Protein AF-A0A536EP76-F1 (afdb_monomer_lite)

Secondary structure (DSSP, 8-state):
---HHHHHHH----------HHHHHHH-HHHHHHHHHHHHHHHHHHHHHHH-SS-GGG--GGGTTSPP-

Foldseek 3Di:
DDCVVVVVVVPDPPPPDPDPLVVVCVVDVVSVVVVVVVVVVVVCVVCVCVVPVDDPVPDPPVCPPPDDD

pLDDT: mean 80.99, std 10.44, range [63.06, 98.0]

Radius of gyration: 26.45 Å; chains: 1; bounding box: 45×19×83 Å

Sequence (69 aa):
MSNAPAIVAAEGPIRRRPVALLELARKNRGVLVGLALVAVLFLVALLAPVISPHDPIATEPDNAYLPPL

Structure (mmCIF, N/CA/C/O backbone):
data_AF-A0A536EP76-F1
#
_entry.id   AF-A0A536EP76-F1
#
loop_
_atom_site.group_PDB
_atom_site.id
_atom_site.type_symbol
_atom_site.label_atom_id
_atom_site.label_alt_id
_atom_site.label_comp_id
_atom_site.label_asym_id
_atom_site.label_entity_id
_atom_site.label_seq_id
_atom_site.pdbx_PDB_ins_code
_atom_site.Cartn_x
_atom_site.Cartn_y
_atom_site.Cartn_z
_atom_site.occupancy
_atom_site.B_iso_or_equiv
_atom_site.auth_seq_id
_atom_site.auth_comp_id
_atom_site.auth_asym_id
_atom_site.auth_atom_id
_atom_site.pdbx_PDB_model_num
ATOM 1 N N . MET A 1 1 ? 2.715 1.290 52.792 1.00 63.06 1 MET A N 1
ATOM 2 C CA . MET A 1 1 ? 1.402 0.628 52.610 1.00 63.06 1 MET A CA 1
ATOM 3 C C . MET A 1 1 ? 1.401 0.039 51.205 1.00 63.06 1 MET A C 1
ATOM 5 O O . MET A 1 1 ? 1.709 0.771 50.276 1.00 63.06 1 MET A O 1
ATOM 9 N N . SER A 1 2 ? 1.241 -1.282 51.063 1.00 72.25 2 SER A N 1
ATOM 10 C CA . SER A 1 2 ? 1.412 -1.991 49.781 1.00 72.25 2 SER A CA 1
ATOM 11 C C . SER A 1 2 ? 0.133 -1.907 48.944 1.00 72.25 2 SER A C 1
ATOM 13 O O . SER A 1 2 ? -0.920 -2.331 49.408 1.00 72.25 2 SER A O 1
ATOM 15 N N . ASN A 1 3 ? 0.228 -1.383 47.717 1.00 80.12 3 ASN A N 1
ATOM 16 C CA . ASN A 1 3 ? -0.894 -1.281 46.772 1.00 80.12 3 ASN A CA 1
ATOM 17 C C . ASN A 1 3 ? -1.141 -2.583 45.988 1.00 80.12 3 ASN A C 1
ATOM 19 O O . ASN A 1 3 ? -2.050 -2.631 45.167 1.00 80.12 3 ASN A O 1
ATOM 23 N N . ALA A 1 4 ? -0.372 -3.646 46.258 1.00 74.06 4 ALA A N 1
ATOM 24 C CA . ALA A 1 4 ? -0.494 -4.959 45.623 1.00 74.06 4 ALA A CA 1
ATOM 25 C C . ALA A 1 4 ? -1.936 -5.509 45.504 1.00 74.06 4 ALA A C 1
ATOM 27 O O . ALA A 1 4 ? -2.284 -5.964 44.414 1.00 74.06 4 ALA A O 1
ATOM 28 N N . PRO A 1 5 ? -2.815 -5.433 46.529 1.00 76.62 5 PRO A N 1
ATOM 29 C CA . PRO A 1 5 ? -4.177 -5.957 46.394 1.00 76.62 5 PRO A CA 1
ATOM 30 C C . PRO A 1 5 ? -5.028 -5.178 45.380 1.00 76.62 5 PRO A C 1
ATOM 32 O O . PRO A 1 5 ? -5.910 -5.758 44.754 1.00 76.62 5 PRO A O 1
ATOM 35 N N . ALA A 1 6 ? -4.750 -3.886 45.171 1.00 70.94 6 ALA A N 1
ATOM 36 C CA . ALA A 1 6 ? -5.478 -3.066 44.204 1.00 70.94 6 ALA A CA 1
ATOM 37 C C . ALA A 1 6 ? -5.100 -3.402 42.751 1.00 70.94 6 ALA A C 1
ATOM 39 O O . ALA A 1 6 ? -5.937 -3.283 41.861 1.00 70.94 6 ALA A O 1
ATOM 40 N N . ILE A 1 7 ? -3.863 -3.852 42.512 1.00 71.00 7 ILE A N 1
ATOM 41 C CA . ILE A 1 7 ? -3.379 -4.217 41.171 1.00 71.00 7 ILE A CA 1
ATOM 42 C C . ILE A 1 7 ? -3.963 -5.570 40.746 1.00 71.00 7 ILE A C 1
ATOM 44 O O . ILE A 1 7 ? -4.459 -5.695 39.632 1.00 71.00 7 ILE A O 1
ATOM 48 N N . VAL A 1 8 ? -4.005 -6.542 41.664 1.00 70.75 8 VAL A N 1
ATOM 49 C CA . VAL A 1 8 ? -4.606 -7.869 41.425 1.00 70.75 8 VAL A CA 1
ATOM 50 C C . VAL A 1 8 ? -6.123 -7.768 41.216 1.00 70.75 8 VAL A C 1
ATOM 52 O O . VAL A 1 8 ? -6.683 -8.466 40.379 1.00 70.75 8 VAL A O 1
ATOM 55 N N . ALA A 1 9 ? -6.801 -6.854 41.919 1.00 70.69 9 ALA A N 1
ATOM 56 C CA . ALA A 1 9 ? -8.227 -6.593 41.707 1.00 70.69 9 ALA A CA 1
ATOM 57 C C . ALA A 1 9 ? -8.531 -5.902 40.360 1.00 70.69 9 ALA A C 1
ATOM 59 O O . ALA A 1 9 ? -9.647 -6.013 39.853 1.00 70.69 9 ALA A O 1
ATOM 60 N N . ALA A 1 10 ? -7.556 -5.193 39.782 1.00 68.94 10 ALA A N 1
ATOM 61 C CA . ALA A 1 10 ? -7.682 -4.520 38.490 1.00 68.94 10 ALA A CA 1
ATOM 62 C C . ALA A 1 10 ? -7.353 -5.428 37.289 1.00 68.94 10 ALA A C 1
ATOM 64 O O . ALA A 1 10 ? -7.646 -5.052 36.151 1.00 68.94 10 ALA A O 1
ATOM 65 N N . GLU A 1 11 ? -6.804 -6.628 37.513 1.00 65.00 11 GLU A N 1
ATOM 66 C CA . GLU A 1 11 ? -6.604 -7.659 36.484 1.00 65.00 11 GLU A CA 1
ATOM 67 C C . GLU A 1 11 ? -7.936 -8.338 36.118 1.00 65.00 11 GLU A C 1
ATOM 69 O O . GLU A 1 11 ? -8.160 -9.532 36.306 1.00 65.00 11 GLU A O 1
ATOM 74 N N . GLY A 1 12 ? -8.864 -7.557 35.567 1.00 72.31 12 GLY A N 1
ATOM 75 C CA . GLY A 1 12 ? -10.009 -8.106 34.853 1.00 72.31 12 GLY A CA 1
ATOM 76 C C . GLY A 1 12 ? -9.548 -8.824 33.576 1.00 72.31 12 GLY A C 1
ATOM 77 O O . GLY A 1 12 ? -8.539 -8.440 32.976 1.00 72.31 12 GLY A O 1
ATOM 78 N N . PRO A 1 13 ? -10.279 -9.848 33.099 1.00 73.12 13 PRO A N 1
ATOM 79 C CA . PRO A 1 13 ? -9.930 -10.537 31.863 1.00 73.12 13 PRO A CA 1
ATOM 80 C C . PRO A 1 13 ? -9.902 -9.532 30.706 1.00 73.12 13 PRO A C 1
ATOM 82 O O . PRO A 1 13 ? -10.928 -8.940 30.363 1.00 73.12 13 PRO A O 1
ATOM 85 N N . ILE A 1 14 ? -8.727 -9.337 30.094 1.00 71.25 14 ILE A N 1
ATOM 86 C CA . ILE A 1 14 ? -8.552 -8.481 28.915 1.00 71.25 14 ILE A CA 1
ATOM 87 C C . ILE A 1 14 ? -9.383 -9.084 27.782 1.00 71.25 14 ILE A C 1
ATOM 89 O O . ILE A 1 14 ? -8.955 -9.989 27.063 1.00 71.25 14 ILE A O 1
ATOM 93 N N . ARG A 1 15 ? -10.613 -8.595 27.629 1.00 72.88 15 ARG A N 1
ATOM 94 C CA . ARG A 1 15 ? -11.532 -9.041 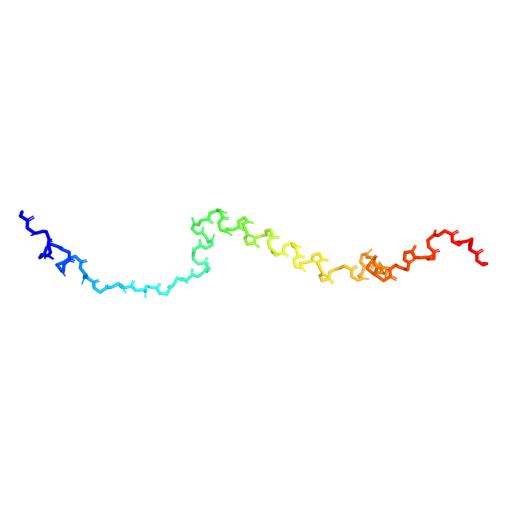26.587 1.00 72.88 15 ARG A CA 1
ATOM 95 C C . ARG A 1 15 ? -11.040 -8.487 25.251 1.00 72.88 15 ARG A C 1
ATOM 97 O O . ARG A 1 15 ? -11.417 -7.393 24.839 1.00 72.88 15 ARG A O 1
ATOM 104 N N . ARG A 1 16 ? -10.181 -9.247 24.568 1.00 68.38 16 ARG A N 1
ATOM 105 C CA . ARG A 1 16 ? -9.770 -8.957 23.190 1.00 68.38 16 ARG A CA 1
ATOM 106 C C . ARG A 1 16 ? -10.974 -9.157 22.278 1.00 68.38 16 ARG A C 1
ATOM 108 O O . ARG A 1 16 ? -11.321 -10.276 21.918 1.00 68.38 16 ARG A O 1
ATOM 115 N N . ARG A 1 17 ? -11.655 -8.063 21.948 1.00 72.56 17 ARG A N 1
ATOM 116 C CA . ARG A 1 17 ? -12.715 -8.077 20.943 1.00 72.56 17 ARG A CA 1
ATOM 117 C C . ARG A 1 17 ? -12.033 -8.124 19.572 1.00 72.56 17 ARG A C 1
ATOM 119 O O . ARG A 1 17 ? -11.153 -7.293 19.342 1.00 72.56 17 ARG A O 1
ATOM 126 N N . PRO A 1 18 ? -12.375 -9.073 18.684 1.00 72.69 18 PRO A N 1
ATOM 127 C CA . PRO A 1 18 ? -11.836 -9.067 17.333 1.00 72.69 18 PRO A CA 1
ATOM 128 C C . PRO A 1 18 ? -12.233 -7.742 16.689 1.00 72.69 18 PRO A C 1
ATOM 130 O O . PRO A 1 18 ? -13.413 -7.388 16.638 1.00 72.69 18 PRO A O 1
ATOM 133 N N . VAL A 1 19 ? -11.235 -6.957 16.298 1.00 73.69 19 VAL A N 1
ATOM 134 C CA . VAL A 1 19 ? -11.478 -5.638 15.729 1.00 73.69 19 VAL A CA 1
ATOM 135 C C . VAL A 1 19 ? -11.935 -5.859 14.296 1.00 73.69 19 VAL A C 1
ATOM 137 O O . VAL A 1 19 ? -11.167 -6.340 13.464 1.00 73.69 19 VAL A O 1
ATOM 140 N N . ALA A 1 20 ? -13.195 -5.546 14.003 1.00 85.00 20 ALA A N 1
ATOM 141 C CA . ALA A 1 20 ? -13.696 -5.566 12.638 1.00 85.00 20 ALA A CA 1
ATOM 142 C C . ALA A 1 20 ? -13.008 -4.433 11.860 1.00 85.00 20 ALA A C 1
ATOM 144 O O . ALA A 1 20 ? -13.403 -3.273 11.956 1.00 85.00 20 ALA A O 1
ATOM 145 N N . LEU A 1 21 ? -11.945 -4.758 11.116 1.00 79.44 21 LEU A N 1
ATOM 146 C CA . LEU A 1 21 ? -11.115 -3.796 10.370 1.00 79.44 21 LEU A 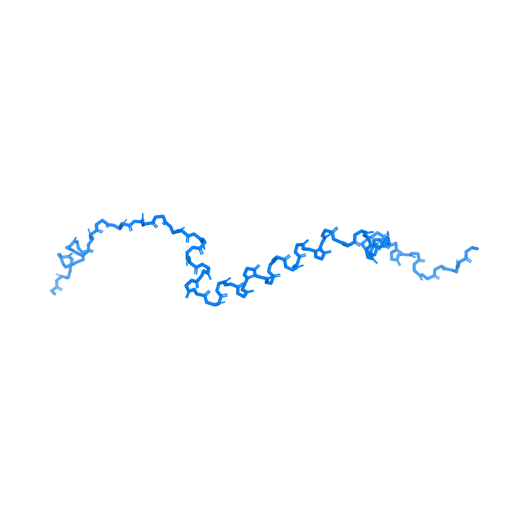CA 1
ATOM 147 C C . LEU A 1 21 ? -11.947 -2.871 9.472 1.00 79.44 21 LEU A C 1
ATOM 149 O O . LEU A 1 21 ? -11.681 -1.674 9.394 1.00 79.44 21 LEU A O 1
ATOM 153 N N . LEU A 1 22 ? -12.996 -3.415 8.849 1.00 81.31 22 LEU A N 1
ATOM 154 C CA . LEU A 1 22 ? -13.915 -2.657 8.002 1.00 81.31 22 LEU A CA 1
ATOM 155 C C . LEU A 1 22 ? -14.707 -1.607 8.798 1.00 81.31 22 LEU A C 1
ATOM 157 O O . LEU A 1 22 ? -14.910 -0.482 8.343 1.00 81.31 22 LEU A O 1
ATOM 161 N N . GLU A 1 23 ? -15.145 -1.974 9.999 1.00 84.12 23 GLU A N 1
ATOM 162 C CA . GLU A 1 23 ? -15.888 -1.098 10.901 1.00 84.12 23 GLU A CA 1
ATOM 163 C C . GLU A 1 23 ? -14.965 -0.021 11.490 1.00 84.12 23 GLU A C 1
ATOM 165 O O . GLU A 1 23 ? -15.330 1.153 11.563 1.00 84.12 23 GLU A O 1
ATOM 170 N N . LEU A 1 24 ? -13.722 -0.395 11.809 1.00 82.62 24 LEU A N 1
ATOM 171 C CA . LEU A 1 24 ? -12.684 0.522 12.275 1.00 82.62 24 LEU A CA 1
ATOM 172 C C . LEU A 1 24 ? -12.321 1.568 11.211 1.00 82.62 24 LEU A C 1
ATOM 174 O O . LEU A 1 24 ? -12.212 2.751 11.534 1.00 82.62 24 LEU A O 1
ATOM 178 N N . ALA A 1 25 ? -12.181 1.149 9.952 1.00 84.06 25 ALA A N 1
ATOM 179 C CA . ALA A 1 25 ? -11.890 2.042 8.834 1.00 84.06 25 ALA A CA 1
ATOM 180 C C . ALA A 1 25 ? -13.043 3.022 8.552 1.00 84.06 25 ALA A C 1
ATOM 182 O O . ALA A 1 25 ? -12.791 4.183 8.241 1.00 84.06 25 ALA A O 1
ATOM 183 N N . ARG A 1 26 ? -14.309 2.600 8.715 1.00 85.12 26 ARG A N 1
ATOM 184 C CA . ARG A 1 26 ? -15.471 3.506 8.594 1.00 85.12 26 ARG A CA 1
ATOM 185 C C . ARG A 1 26 ? -15.569 4.498 9.748 1.00 85.12 26 ARG A C 1
ATOM 187 O O . ARG A 1 26 ? -15.965 5.640 9.535 1.00 85.12 26 ARG A O 1
ATOM 194 N N . LYS A 1 27 ? -15.234 4.069 10.967 1.00 90.25 27 LYS A N 1
ATOM 195 C CA . LYS A 1 27 ? -15.357 4.899 12.172 1.00 90.25 27 LYS A CA 1
ATOM 196 C C . LYS A 1 27 ? -14.246 5.945 12.285 1.00 90.25 27 LYS A C 1
ATOM 198 O O . LYS A 1 27 ? -14.496 7.037 12.787 1.00 90.25 27 LYS A O 1
ATOM 203 N N . ASN A 1 28 ? -13.040 5.636 11.800 1.00 89.50 28 ASN A N 1
ATOM 204 C CA . ASN A 1 28 ? -11.866 6.496 11.935 1.00 89.50 28 ASN A CA 1
ATOM 205 C C . ASN A 1 28 ? -11.335 6.965 10.577 1.00 89.50 28 ASN A C 1
ATOM 207 O O . ASN A 1 28 ? -10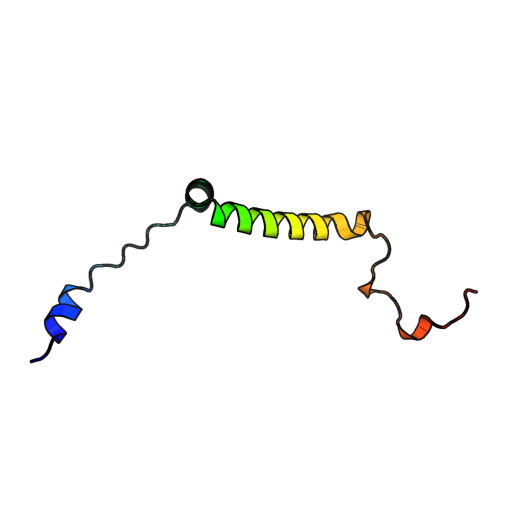.663 6.218 9.867 1.00 89.50 28 ASN A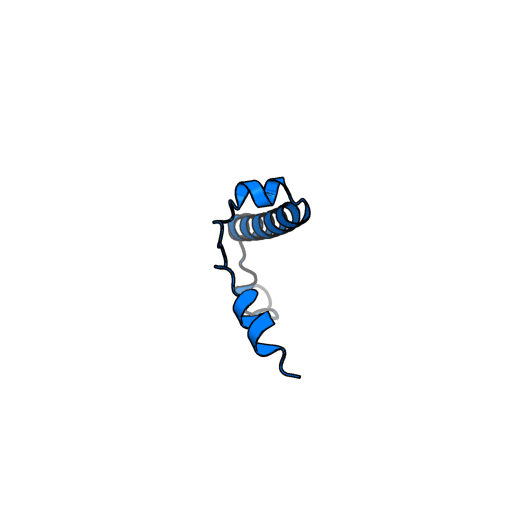 O 1
ATOM 211 N N . ARG A 1 29 ? -11.532 8.256 10.271 1.00 90.44 29 ARG A N 1
ATOM 212 C CA . ARG A 1 29 ? -11.019 8.880 9.036 1.00 90.44 29 ARG A CA 1
ATOM 213 C C . ARG A 1 29 ? -9.501 8.731 8.879 1.00 90.44 29 ARG A C 1
ATOM 215 O O . ARG A 1 29 ? -9.035 8.519 7.769 1.00 90.44 29 ARG A O 1
ATOM 222 N N . GLY A 1 30 ? -8.736 8.779 9.974 1.00 93.06 30 GLY A N 1
ATOM 223 C CA . GLY A 1 30 ? -7.279 8.594 9.931 1.00 93.06 30 GLY A CA 1
ATOM 224 C C . GLY A 1 30 ? -6.852 7.204 9.444 1.00 93.06 30 GLY A C 1
ATOM 225 O O . GLY A 1 30 ? -5.929 7.091 8.643 1.00 93.06 30 GLY A O 1
ATOM 226 N N . VAL A 1 31 ? -7.572 6.153 9.856 1.00 92.25 31 VAL A N 1
ATOM 227 C CA . VAL A 1 31 ? -7.327 4.779 9.382 1.00 92.25 31 VAL A CA 1
ATOM 228 C C . VAL A 1 31 ? -7.629 4.675 7.890 1.00 92.25 31 VAL A C 1
ATOM 230 O O . VAL A 1 31 ? -6.864 4.058 7.155 1.00 92.25 31 VAL A O 1
ATOM 233 N N . LEU A 1 32 ? -8.704 5.323 7.432 1.00 93.12 32 LEU A N 1
ATOM 234 C CA . LEU A 1 32 ? -9.068 5.346 6.018 1.00 93.12 32 LEU A CA 1
ATOM 235 C C . LEU A 1 32 ? -8.000 6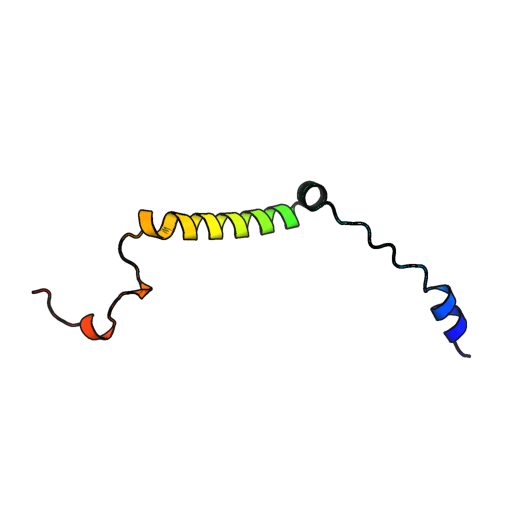.036 5.157 1.00 93.12 32 LEU A C 1
ATOM 237 O O . LEU A 1 32 ? -7.649 5.517 4.104 1.00 93.12 32 LEU A O 1
ATOM 241 N N . VAL A 1 33 ? -7.453 7.166 5.616 1.00 95.88 33 VAL A N 1
ATOM 242 C CA . VAL A 1 33 ? -6.376 7.886 4.913 1.00 95.88 33 VAL A CA 1
ATOM 243 C C . VAL A 1 33 ? -5.109 7.035 4.827 1.00 95.88 33 VAL A C 1
ATOM 245 O O . VAL A 1 33 ? -4.531 6.916 3.750 1.00 95.88 33 VAL A O 1
ATOM 248 N N . GLY A 1 34 ? -4.699 6.401 5.930 1.00 95.25 34 GLY A N 1
ATOM 249 C CA . GLY A 1 34 ? -3.535 5.510 5.930 1.00 95.25 34 GLY A CA 1
ATOM 250 C C . GLY A 1 34 ? -3.722 4.310 5.000 1.00 95.25 34 GLY A C 1
ATOM 251 O O . GLY A 1 34 ? -2.837 3.994 4.208 1.00 95.25 34 GLY A O 1
ATOM 252 N N . LEU A 1 35 ? -4.901 3.684 5.038 1.00 94.56 35 LEU A N 1
ATOM 253 C CA . LEU A 1 35 ? -5.248 2.582 4.142 1.00 94.56 35 LEU A CA 1
ATOM 254 C C . LEU A 1 35 ? -5.231 3.022 2.672 1.00 94.56 35 LEU A C 1
ATOM 256 O O . LEU A 1 35 ? -4.695 2.307 1.830 1.00 94.56 35 LEU A O 1
ATOM 260 N N . ALA A 1 36 ? -5.784 4.198 2.369 1.00 96.00 36 ALA A N 1
ATOM 261 C CA . ALA A 1 36 ? -5.792 4.754 1.022 1.00 96.00 36 ALA A CA 1
ATOM 262 C C . ALA A 1 36 ? -4.370 5.018 0.510 1.00 96.00 36 ALA A C 1
ATOM 264 O O . ALA A 1 36 ? -4.059 4.644 -0.616 1.00 96.00 36 ALA A O 1
ATOM 265 N N . LEU A 1 37 ? -3.489 5.589 1.339 1.00 97.88 37 LEU A N 1
ATOM 266 C CA . LEU A 1 37 ? -2.088 5.816 0.979 1.00 97.88 37 LEU A CA 1
ATOM 267 C C . LEU A 1 37 ? -1.381 4.501 0.628 1.00 97.88 37 LEU A C 1
ATOM 269 O O . LEU A 1 37 ? -0.750 4.402 -0.420 1.00 97.88 37 LEU A O 1
ATOM 273 N N . VAL A 1 38 ? -1.525 3.477 1.474 1.00 97.31 38 VAL A N 1
ATOM 274 C CA . VAL A 1 38 ? -0.945 2.150 1.216 1.00 97.31 38 VAL A CA 1
ATOM 275 C C . VAL A 1 38 ? -1.507 1.557 -0.075 1.00 97.31 38 VAL A C 1
ATOM 277 O O . VAL A 1 38 ? -0.743 1.088 -0.913 1.00 97.31 38 VAL A O 1
ATOM 280 N N . ALA A 1 39 ? -2.824 1.623 -0.281 1.00 97.31 39 ALA A N 1
ATOM 281 C CA . ALA A 1 39 ? -3.457 1.124 -1.499 1.00 97.31 39 ALA A CA 1
ATOM 282 C C . ALA A 1 39 ? -2.924 1.821 -2.763 1.00 97.31 39 ALA A C 1
ATOM 284 O O . ALA A 1 39 ? -2.669 1.154 -3.763 1.00 97.31 39 ALA A O 1
ATOM 285 N N . VAL A 1 40 ? -2.698 3.138 -2.712 1.00 98.00 40 VAL A N 1
ATOM 286 C CA . VAL A 1 40 ? -2.097 3.897 -3.819 1.00 98.00 40 VAL A CA 1
ATOM 287 C C . VAL A 1 40 ? -0.679 3.411 -4.117 1.00 98.00 40 VAL A C 1
ATOM 289 O O . VAL A 1 40 ? -0.360 3.191 -5.280 1.00 98.00 40 VAL A O 1
ATOM 292 N N . LEU A 1 41 ? 0.156 3.180 -3.100 1.00 96.81 41 LEU A N 1
ATOM 293 C CA . LEU A 1 41 ? 1.512 2.654 -3.304 1.00 96.81 41 LEU A CA 1
ATOM 294 C C . LEU A 1 41 ? 1.498 1.283 -3.992 1.00 96.81 41 LEU A C 1
ATOM 296 O O . LEU A 1 41 ? 2.267 1.051 -4.921 1.00 96.81 41 LEU A O 1
ATOM 300 N N . PHE A 1 42 ? 0.589 0.397 -3.583 1.00 97.19 42 PHE A N 1
ATOM 301 C CA . PHE A 1 42 ? 0.415 -0.903 -4.235 1.00 97.19 42 PHE A CA 1
ATOM 302 C C . PHE A 1 42 ? -0.065 -0.775 -5.681 1.00 97.19 42 PHE A C 1
ATOM 304 O O . PHE A 1 42 ? 0.432 -1.489 -6.549 1.00 97.19 42 PHE A O 1
ATOM 311 N N . LEU A 1 43 ? -0.997 0.141 -5.961 1.00 96.81 43 LEU A N 1
ATOM 312 C CA . LEU A 1 43 ? -1.443 0.410 -7.329 1.00 96.81 43 LEU A CA 1
ATOM 313 C C . LEU A 1 43 ? -0.294 0.914 -8.200 1.00 96.81 43 LEU A C 1
ATOM 315 O O . LEU A 1 43 ? -0.122 0.418 -9.308 1.00 96.81 43 LEU A O 1
ATOM 319 N N . VAL A 1 44 ? 0.511 1.849 -7.692 1.00 94.19 44 VAL A N 1
ATOM 320 C CA . VAL A 1 44 ? 1.701 2.344 -8.394 1.00 94.19 44 VAL A CA 1
ATOM 321 C C . VAL A 1 44 ? 2.668 1.200 -8.677 1.00 94.19 44 VAL A C 1
ATOM 323 O O . VAL A 1 44 ? 3.111 1.067 -9.810 1.00 94.19 44 VAL A O 1
ATOM 326 N N . ALA A 1 45 ? 2.950 0.341 -7.695 1.00 91.50 45 ALA A N 1
ATOM 327 C CA . ALA A 1 45 ? 3.845 -0.799 -7.883 1.00 91.50 45 ALA A CA 1
ATOM 328 C C . ALA A 1 45 ? 3.315 -1.794 -8.930 1.00 91.50 45 ALA A C 1
ATOM 330 O O . ALA A 1 45 ? 4.078 -2.287 -9.755 1.00 91.50 45 ALA A O 1
ATOM 331 N N . LEU A 1 46 ? 2.005 -2.055 -8.938 1.00 93.81 46 LEU A N 1
ATOM 332 C CA . LEU A 1 46 ? 1.372 -2.940 -9.917 1.00 93.81 46 LEU A CA 1
ATOM 333 C C . LEU A 1 46 ? 1.389 -2.345 -11.332 1.00 93.81 46 LEU A C 1
ATOM 335 O O . LEU A 1 46 ? 1.562 -3.068 -12.309 1.00 93.81 46 LEU A O 1
ATOM 339 N N . LEU A 1 47 ? 1.206 -1.029 -11.438 1.00 93.00 47 LEU A N 1
ATOM 340 C CA . LEU A 1 47 ? 1.212 -0.296 -12.701 1.00 93.00 47 LEU A CA 1
ATOM 341 C C . LEU A 1 47 ? 2.626 0.061 -13.179 1.00 93.00 47 LEU A C 1
ATOM 343 O O . LEU A 1 47 ? 2.784 0.443 -14.337 1.00 93.00 47 LEU A O 1
ATOM 347 N N . ALA A 1 48 ? 3.650 -0.069 -12.332 1.00 88.19 48 ALA A N 1
ATOM 348 C CA . ALA A 1 48 ? 5.019 0.333 -12.640 1.00 88.19 48 ALA A CA 1
ATOM 349 C C . ALA A 1 48 ? 5.566 -0.286 -13.940 1.00 88.19 48 ALA A C 1
ATOM 351 O O . ALA A 1 48 ? 6.086 0.485 -14.740 1.00 88.19 48 ALA A O 1
ATOM 352 N N . PRO A 1 49 ? 5.379 -1.587 -14.249 1.00 85.94 49 PRO A N 1
ATOM 353 C CA . PRO A 1 49 ? 5.861 -2.163 -15.510 1.00 85.94 49 PRO A CA 1
ATOM 354 C C . PRO A 1 49 ? 5.166 -1.602 -16.759 1.00 85.94 49 PRO A C 1
ATOM 356 O O . PRO A 1 49 ? 5.725 -1.633 -17.850 1.00 85.94 49 PRO A O 1
ATOM 359 N N . VAL A 1 50 ? 3.930 -1.109 -16.616 1.00 90.12 50 VAL A N 1
ATOM 360 C CA . VAL A 1 50 ? 3.151 -0.529 -17.722 1.00 90.12 50 VAL A CA 1
ATOM 361 C C . VAL A 1 50 ? 3.509 0.944 -17.921 1.00 90.12 50 VAL A C 1
ATOM 363 O O . VAL A 1 50 ? 3.626 1.403 -19.053 1.00 90.12 50 VAL A O 1
ATOM 366 N N . ILE A 1 51 ? 3.676 1.688 -16.823 1.00 85.25 51 ILE A N 1
ATOM 367 C CA . ILE A 1 51 ? 3.980 3.127 -16.840 1.00 85.25 51 ILE A CA 1
ATOM 368 C C . ILE A 1 51 ? 5.466 3.374 -17.139 1.00 85.25 51 ILE A C 1
ATOM 370 O O . ILE A 1 51 ? 5.799 4.327 -17.839 1.00 85.25 51 ILE A O 1
ATOM 374 N N . SER A 1 52 ? 6.351 2.514 -16.632 1.00 79.38 52 SER A N 1
ATOM 375 C CA . SER A 1 52 ? 7.799 2.559 -16.838 1.00 79.38 52 SER A CA 1
ATOM 376 C C . SER A 1 52 ? 8.284 1.208 -17.369 1.00 79.38 52 SER A C 1
ATOM 378 O O . SER A 1 52 ? 8.737 0.368 -16.590 1.00 79.38 52 SER A O 1
ATOM 380 N N . PRO A 1 53 ? 8.206 0.978 -18.694 1.00 76.62 53 PRO A N 1
ATOM 381 C CA . PRO A 1 53 ? 8.684 -0.262 -19.309 1.00 76.62 53 PRO A CA 1
ATOM 382 C C . PRO A 1 53 ? 10.174 -0.521 -19.059 1.00 76.62 53 PRO A C 1
ATOM 384 O O . PRO A 1 53 ? 10.611 -1.668 -19.021 1.00 76.62 53 PRO A O 1
ATOM 387 N N . HIS A 1 54 ? 10.954 0.550 -18.896 1.00 72.56 54 HIS A N 1
ATOM 388 C CA . HIS A 1 54 ? 12.343 0.466 -18.475 1.00 72.56 54 HIS A CA 1
ATOM 389 C C . HIS A 1 54 ? 12.399 0.436 -16.948 1.00 72.56 54 HIS A C 1
ATOM 391 O O . HIS A 1 54 ? 11.921 1.361 -16.286 1.00 72.56 54 HIS A O 1
ATOM 397 N N . ASP A 1 55 ? 12.962 -0.640 -16.402 1.00 70.88 55 ASP A N 1
ATOM 398 C CA . ASP A 1 55 ? 13.208 -0.780 -14.972 1.00 70.88 55 ASP A CA 1
ATOM 399 C C . ASP A 1 55 ? 14.408 0.102 -14.575 1.00 70.88 55 ASP A C 1
ATOM 401 O O . ASP A 1 55 ? 15.531 -0.186 -14.997 1.00 70.88 55 ASP A O 1
ATOM 405 N N . PRO A 1 56 ? 14.220 1.168 -13.772 1.00 67.50 56 PRO A N 1
ATOM 406 C CA . PRO A 1 56 ? 15.324 2.027 -13.355 1.00 67.50 56 PRO A CA 1
ATOM 407 C C . PRO A 1 56 ? 16.338 1.294 -12.465 1.00 67.50 56 PRO A C 1
ATOM 409 O O . PRO A 1 56 ? 17.488 1.726 -12.393 1.00 67.50 56 PRO A O 1
ATOM 412 N N . ILE A 1 57 ? 15.955 0.186 -11.817 1.00 67.94 57 ILE A N 1
ATOM 413 C CA . ILE A 1 57 ? 16.867 -0.655 -11.026 1.00 67.94 57 ILE A CA 1
ATOM 414 C C . ILE A 1 57 ? 17.774 -1.485 -11.944 1.00 67.94 57 ILE A C 1
ATOM 416 O O . ILE A 1 57 ? 18.905 -1.787 -11.571 1.00 67.94 57 ILE A O 1
ATOM 420 N N . ALA A 1 58 ? 17.319 -1.803 -13.158 1.00 70.44 58 ALA A N 1
ATOM 421 C CA . ALA A 1 58 ? 18.095 -2.534 -14.158 1.00 70.44 58 ALA A CA 1
ATOM 422 C C . ALA A 1 58 ? 19.048 -1.635 -14.970 1.00 70.44 58 ALA A C 1
ATOM 424 O O . ALA A 1 58 ? 19.665 -2.098 -15.928 1.00 70.44 58 ALA A O 1
ATOM 425 N N . THR A 1 59 ? 19.175 -0.354 -14.614 1.00 68.62 59 THR A N 1
ATOM 426 C CA . THR A 1 59 ? 20.110 0.555 -15.285 1.00 68.62 59 THR A CA 1
ATOM 427 C C . THR A 1 59 ? 21.540 0.183 -14.901 1.00 68.62 59 THR A C 1
ATOM 429 O O . THR A 1 59 ? 21.874 0.228 -13.722 1.00 68.62 59 THR A O 1
ATOM 432 N N . GLU A 1 60 ? 22.389 -0.151 -15.876 1.00 73.50 60 GLU A N 1
ATOM 433 C CA . GLU A 1 60 ? 23.824 -0.394 -15.671 1.00 73.50 60 GLU A CA 1
ATOM 434 C C . GLU A 1 60 ? 24.537 0.942 -15.392 1.00 73.50 60 GLU A C 1
ATOM 436 O O . GLU A 1 60 ? 24.790 1.704 -16.332 1.00 73.50 60 GLU A O 1
ATOM 441 N N . PRO A 1 61 ? 24.871 1.272 -14.126 1.00 72.06 61 PRO A N 1
ATOM 442 C CA . PRO A 1 61 ? 25.413 2.589 -13.780 1.00 72.06 61 PRO A CA 1
ATOM 443 C C . PRO A 1 61 ? 26.778 2.819 -14.432 1.00 72.06 61 PRO A C 1
ATOM 445 O O . PRO A 1 61 ? 27.119 3.941 -14.799 1.00 72.06 61 PRO A O 1
ATOM 448 N N . ASP A 1 62 ? 27.523 1.731 -14.624 1.00 74.88 62 ASP A N 1
ATOM 449 C CA . ASP A 1 62 ? 28.853 1.719 -15.228 1.00 74.88 62 ASP A CA 1
ATOM 450 C C . ASP A 1 62 ? 28.820 2.055 -16.729 1.00 74.88 62 ASP A C 1
ATOM 452 O O . ASP A 1 62 ? 29.791 2.584 -17.268 1.00 74.88 62 ASP A O 1
ATOM 456 N N . ASN A 1 63 ? 27.683 1.825 -17.395 1.00 68.62 63 ASN A N 1
ATOM 457 C CA . ASN A 1 63 ? 27.500 2.092 -18.822 1.00 68.62 63 ASN A CA 1
ATOM 458 C C . ASN A 1 63 ? 26.828 3.447 -19.099 1.00 68.62 63 ASN A C 1
ATOM 460 O O . ASN A 1 63 ? 26.697 3.839 -20.257 1.00 68.62 63 ASN A O 1
ATOM 464 N N . ALA A 1 64 ? 26.460 4.207 -18.058 1.00 74.06 64 ALA A N 1
ATOM 465 C CA . ALA A 1 64 ? 25.761 5.489 -18.187 1.00 74.06 64 ALA A CA 1
ATOM 466 C C . ALA A 1 64 ? 26.558 6.572 -18.944 1.00 74.06 64 ALA A C 1
ATOM 468 O O . ALA A 1 64 ? 25.970 7.534 -19.439 1.00 74.06 64 ALA A O 1
ATOM 469 N N . TYR A 1 65 ? 27.884 6.426 -19.038 1.00 77.56 65 TYR A N 1
ATOM 470 C CA . TYR A 1 65 ? 28.778 7.366 -19.729 1.00 77.56 65 TYR A CA 1
ATOM 471 C C . TYR A 1 65 ? 29.285 6.861 -21.083 1.00 77.56 65 TYR A C 1
ATOM 473 O O . TYR A 1 65 ? 30.092 7.541 -21.722 1.00 77.56 65 TYR A O 1
ATOM 481 N N . LEU A 1 66 ? 28.852 5.678 -21.526 1.00 78.00 66 LEU A N 1
ATOM 482 C CA . LEU A 1 66 ? 29.229 5.179 -22.841 1.00 78.00 66 LEU A CA 1
ATOM 483 C C . LEU A 1 66 ? 28.380 5.866 -23.924 1.00 78.00 66 LEU A C 1
ATOM 485 O O . LEU A 1 66 ? 27.174 6.050 -23.741 1.00 78.00 66 LEU A O 1
ATOM 489 N N . PRO A 1 67 ? 28.985 6.270 -25.054 1.00 75.94 67 PRO A N 1
ATOM 490 C CA . PRO A 1 67 ? 28.226 6.789 -26.181 1.00 75.94 67 PRO A CA 1
ATOM 491 C C . PRO A 1 67 ? 27.298 5.696 -26.747 1.00 75.94 67 PRO A C 1
ATOM 493 O O . PRO A 1 67 ? 27.672 4.520 -26.731 1.00 75.94 67 PRO A O 1
ATOM 496 N N . PRO A 1 68 ? 26.102 6.060 -27.254 1.00 72.94 68 PRO A N 1
ATOM 497 C CA . PRO A 1 68 ? 25.231 5.108 -27.937 1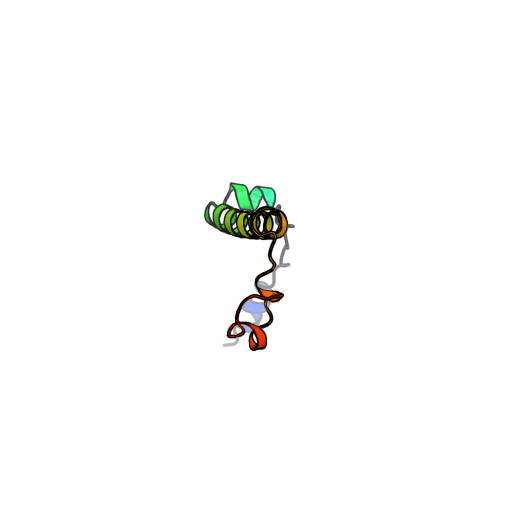.00 72.94 68 PRO A CA 1
ATOM 498 C C . PRO A 1 68 ? 25.952 4.530 -29.164 1.00 72.94 68 PRO A C 1
ATOM 500 O O . PRO A 1 68 ? 26.668 5.260 -29.855 1.00 72.94 68 PRO A O 1
ATOM 503 N N . LEU A 1 69 ? 25.778 3.225 -29.401 1.00 71.25 69 LEU A N 1
ATOM 504 C CA . LEU A 1 69 ? 26.279 2.534 -30.596 1.00 71.25 69 LEU A CA 1
ATOM 505 C C . LEU A 1 69 ? 25.520 2.962 -31.858 1.00 71.25 69 LEU A C 1
ATOM 507 O O . LEU A 1 69 ? 24.288 3.167 -31.762 1.00 71.25 69 LEU A O 1
#